Protein AF-A0A7Z8QBA9-F1 (afdb_monomer_lite)

Foldseek 3Di:
DDDDDDDQAADFDDDPPDPVCVQEDEDDPVDDDDDDAQGKYKYDDPSFDIDIDHRHPDDCVVVPDDDDDDGRDDWDWAFDPPQWDDDPPDTGTDTDTDDDDPVVVVPPDDDD

Structure (mmCIF, N/CA/C/O backbone):
data_AF-A0A7Z8QBA9-F1
#
_entry.id   AF-A0A7Z8QBA9-F1
#
loop_
_atom_site.group_PDB
_atom_site.id
_atom_site.type_symbol
_atom_site.label_atom_id
_atom_site.label_alt_id
_atom_site.label_comp_id
_atom_site.label_asym_id
_atom_site.label_entity_id
_atom_site.label_seq_id
_atom_site.pdbx_PDB_ins_code
_atom_site.Cartn_x
_atom_site.Cartn_y
_atom_site.Cartn_z
_atom_site.occupancy
_atom_site.B_iso_or_equiv
_atom_site.auth_seq_id
_atom_site.auth_comp_id
_atom_site.auth_asym_id
_atom_site.auth_atom_id
_atom_site.pdbx_PDB_model_num
ATOM 1 N N . MET A 1 1 ? 10.506 2.211 -19.066 1.00 38.31 1 MET A N 1
ATOM 2 C CA . MET A 1 1 ? 9.418 2.280 -18.072 1.00 38.31 1 MET A CA 1
ATOM 3 C C . MET A 1 1 ? 8.815 3.680 -18.082 1.00 38.31 1 MET A C 1
ATOM 5 O O . MET A 1 1 ? 9.494 4.620 -17.699 1.00 38.31 1 MET A O 1
ATOM 9 N N . ARG A 1 2 ? 7.611 3.865 -18.644 1.00 27.33 2 ARG A N 1
ATOM 10 C CA . ARG A 1 2 ? 6.823 5.101 -18.475 1.00 27.33 2 ARG A CA 1
ATOM 11 C C . ARG A 1 2 ? 5.747 4.783 -17.438 1.00 27.33 2 ARG A C 1
ATOM 13 O O . ARG A 1 2 ? 4.987 3.847 -17.658 1.00 27.33 2 ARG A O 1
ATOM 20 N N . CYS A 1 3 ? 5.733 5.499 -16.321 1.00 34.09 3 CYS A N 1
ATOM 21 C CA . CYS A 1 3 ? 4.681 5.388 -15.317 1.00 34.09 3 CYS A CA 1
ATOM 22 C C . CYS A 1 3 ? 3.605 6.428 -15.651 1.00 34.09 3 CYS A C 1
ATOM 24 O O . CYS A 1 3 ? 3.937 7.600 -15.833 1.00 34.09 3 CYS A O 1
ATOM 26 N N . VAL A 1 4 ? 2.356 5.994 -15.814 1.00 33.97 4 VAL A N 1
ATOM 27 C CA . VAL A 1 4 ? 1.197 6.891 -15.896 1.00 33.97 4 VAL A CA 1
ATOM 28 C C . VAL A 1 4 ? 0.689 7.011 -14.466 1.00 33.97 4 VAL A C 1
ATOM 30 O O . VAL A 1 4 ? 0.296 6.009 -13.878 1.00 33.97 4 VAL A O 1
ATOM 33 N N . GLY A 1 5 ? 0.820 8.199 -13.880 1.00 30.53 5 GLY A N 1
ATOM 34 C CA . GLY A 1 5 ? 0.373 8.465 -12.520 1.00 30.53 5 GLY A CA 1
ATOM 35 C C . GLY A 1 5 ? -1.097 8.849 -12.523 1.00 30.53 5 GLY A C 1
ATOM 36 O O . GLY A 1 5 ? -1.418 9.990 -12.834 1.00 30.53 5 GLY A O 1
ATOM 37 N N . GLU A 1 6 ? -1.965 7.913 -12.157 1.00 33.22 6 GLU A N 1
ATOM 38 C CA . GLU A 1 6 ? -3.313 8.226 -11.688 1.00 33.22 6 GLU A CA 1
ATOM 39 C C . GLU A 1 6 ? -3.477 7.744 -10.244 1.00 33.22 6 GLU A C 1
ATOM 41 O O . GLU A 1 6 ? -2.752 6.878 -9.752 1.00 33.22 6 GLU A O 1
ATOM 46 N N . ARG A 1 7 ? -4.353 8.449 -9.535 1.00 32.12 7 ARG A N 1
ATOM 47 C CA . ARG A 1 7 ? -4.483 8.520 -8.079 1.00 32.12 7 ARG A CA 1
ATOM 48 C C . ARG A 1 7 ? -4.888 7.154 -7.506 1.00 32.12 7 ARG A C 1
ATOM 50 O O . ARG A 1 7 ? -6.040 6.762 -7.619 1.00 32.12 7 ARG A O 1
ATOM 57 N N . ILE A 1 8 ? -3.963 6.440 -6.863 1.00 41.22 8 ILE A N 1
ATOM 58 C CA . ILE A 1 8 ? -4.266 5.169 -6.187 1.00 41.22 8 ILE A CA 1
ATOM 59 C C . ILE A 1 8 ? -4.809 5.495 -4.790 1.00 41.22 8 ILE A C 1
ATOM 61 O O . ILE A 1 8 ? -4.046 5.834 -3.889 1.00 41.22 8 ILE A O 1
ATOM 65 N N . THR A 1 9 ? -6.131 5.458 -4.609 1.00 32.66 9 THR A N 1
ATOM 66 C CA . THR A 1 9 ? -6.756 5.604 -3.287 1.00 32.66 9 THR A CA 1
ATOM 67 C C . THR A 1 9 ? -6.686 4.294 -2.511 1.00 32.66 9 THR A C 1
ATOM 69 O O . THR A 1 9 ? -7.236 3.275 -2.924 1.00 32.66 9 THR A O 1
ATOM 72 N N . ALA A 1 10 ? -6.010 4.366 -1.369 1.00 34.47 10 ALA A N 1
ATOM 73 C CA . ALA A 1 10 ? -5.853 3.341 -0.352 1.00 34.47 10 ALA A CA 1
ATOM 74 C C . ALA A 1 10 ? -7.184 2.970 0.324 1.00 34.47 10 ALA A C 1
ATOM 76 O O . ALA A 1 10 ? -7.571 3.542 1.337 1.00 34.47 10 ALA A O 1
ATOM 77 N N . THR A 1 11 ? -7.875 1.979 -0.216 1.00 35.44 11 THR A N 1
ATOM 78 C CA . THR A 1 11 ? -8.678 1.045 0.584 1.00 35.44 11 THR A CA 1
ATOM 79 C C . THR A 1 11 ? -8.214 -0.346 0.174 1.00 35.44 11 THR A C 1
ATOM 81 O O . THR A 1 11 ? -7.673 -0.483 -0.923 1.00 35.44 11 THR A O 1
ATOM 84 N N . GLY A 1 12 ? -8.288 -1.327 1.079 1.00 37.09 12 GLY A N 1
ATOM 85 C CA . GLY A 1 12 ? -7.730 -2.671 0.895 1.00 37.09 12 GLY A CA 1
ATOM 86 C C . GLY A 1 12 ? -7.923 -3.215 -0.520 1.00 37.09 12 GLY A C 1
ATOM 87 O O . GLY A 1 12 ? -8.869 -2.859 -1.214 1.00 37.09 12 GLY A O 1
ATOM 88 N N . VAL A 1 13 ? -7.011 -4.074 -0.960 1.00 45.22 13 VAL A N 1
ATOM 89 C CA . VAL A 1 13 ? -6.906 -4.507 -2.355 1.00 45.22 13 VAL A CA 1
ATOM 90 C C . VAL A 1 13 ? -7.815 -5.721 -2.666 1.00 45.22 13 VAL A C 1
ATOM 92 O O . VAL A 1 13 ? -7.286 -6.818 -2.822 1.00 45.22 13 VAL A O 1
ATOM 95 N N . PRO A 1 14 ? -9.162 -5.600 -2.766 1.00 41.12 14 PRO A N 1
ATOM 96 C CA . PRO A 1 14 ? -9.905 -6.620 -3.517 1.00 41.12 14 PRO A CA 1
ATOM 97 C C . PRO A 1 14 ? -10.154 -6.344 -4.995 1.00 41.12 14 PRO A C 1
ATOM 99 O O . PRO A 1 14 ? -10.221 -7.315 -5.736 1.00 41.12 14 PRO A O 1
ATOM 102 N N . GLU A 1 15 ? -10.280 -5.111 -5.500 1.00 47.19 15 GLU A N 1
ATOM 103 C CA . GLU A 1 15 ? -10.715 -4.945 -6.901 1.00 47.19 15 GLU A CA 1
ATOM 104 C C . GLU A 1 15 ? -10.095 -3.730 -7.613 1.00 47.19 15 GLU A C 1
ATOM 106 O O . GLU A 1 15 ? -10.686 -2.658 -7.699 1.00 47.19 15 GLU A O 1
ATOM 111 N N . PHE A 1 16 ? -8.925 -3.933 -8.236 1.00 54.41 16 PHE A N 1
ATOM 112 C CA . PHE A 1 16 ? -8.361 -3.051 -9.274 1.00 54.41 16 PHE A CA 1
ATOM 113 C C . PHE A 1 16 ? -9.220 -3.081 -10.559 1.00 54.41 16 PHE A C 1
ATOM 115 O O . PHE A 1 16 ? -8.781 -3.523 -11.621 1.00 54.41 16 PHE A O 1
ATOM 122 N N . ARG A 1 17 ? -10.484 -2.655 -10.470 1.00 47.81 17 ARG A N 1
ATOM 123 C CA . ARG A 1 17 ? -11.473 -2.669 -11.565 1.00 47.81 17 ARG A CA 1
ATOM 124 C C . ARG A 1 17 ? -11.524 -1.361 -12.350 1.00 47.81 17 ARG A C 1
ATOM 126 O O . ARG A 1 17 ? -12.554 -1.023 -12.924 1.00 47.81 17 ARG A O 1
ATOM 133 N N . GLU A 1 18 ? -10.410 -0.645 -12.435 1.00 54.28 18 GLU A N 1
ATOM 134 C CA . GLU A 1 18 ? -10.311 0.507 -13.326 1.00 54.28 18 GLU A CA 1
ATOM 135 C C . GLU A 1 18 ? -9.922 0.060 -14.740 1.00 54.28 18 GLU A C 1
ATOM 137 O O . GLU A 1 18 ? -9.022 -0.761 -14.938 1.00 54.28 18 GLU A O 1
ATOM 142 N N . VAL A 1 19 ? -10.612 0.605 -15.745 1.00 50.56 19 VAL A N 1
ATOM 143 C CA . VAL A 1 19 ? -10.447 0.274 -17.173 1.00 50.56 19 VAL A CA 1
ATOM 144 C C . VAL A 1 19 ? -8.982 0.382 -17.627 1.00 50.56 19 VAL A C 1
ATOM 146 O O . VAL A 1 19 ? -8.546 -0.399 -18.474 1.00 50.56 19 VAL A O 1
ATOM 149 N N . ALA A 1 20 ? -8.205 1.278 -17.010 1.00 58.31 20 ALA A N 1
ATOM 150 C CA . ALA A 1 20 ? -6.789 1.506 -17.290 1.00 58.31 20 ALA A CA 1
ATOM 151 C C . ALA A 1 20 ? -5.888 0.283 -17.021 1.00 58.31 20 ALA A C 1
ATOM 153 O O . ALA A 1 20 ? -4.908 0.061 -17.740 1.00 58.31 20 ALA A O 1
ATOM 154 N N . TRP A 1 21 ? -6.230 -0.553 -16.037 1.00 63.84 21 TRP A N 1
ATOM 155 C CA . TRP A 1 21 ? -5.401 -1.690 -15.622 1.00 63.84 21 TRP A CA 1
ATOM 156 C C . TRP A 1 21 ? -5.624 -2.951 -16.454 1.00 63.84 21 TRP A C 1
ATOM 158 O O . TRP A 1 21 ? -4.767 -3.830 -16.465 1.00 63.84 21 TRP A O 1
ATOM 168 N N . ARG A 1 22 ? -6.715 -3.029 -17.229 1.00 67.81 22 ARG A N 1
ATOM 169 C CA . ARG A 1 22 ? -6.988 -4.176 -18.120 1.00 67.81 22 ARG A CA 1
ATOM 170 C C . ARG A 1 22 ? -5.895 -4.399 -19.167 1.00 67.81 22 ARG A C 1
ATOM 172 O O . ARG A 1 22 ? -5.741 -5.509 -19.661 1.00 67.81 22 ARG A O 1
ATOM 179 N N . ALA A 1 23 ? -5.140 -3.352 -19.502 1.00 82.56 23 ALA A N 1
ATOM 180 C CA . ALA A 1 23 ? -4.018 -3.426 -20.433 1.00 82.56 23 ALA A CA 1
ATOM 181 C C . ALA A 1 23 ? -2.718 -3.955 -19.797 1.00 82.56 23 ALA A C 1
ATOM 183 O O . ALA A 1 23 ? -1.710 -4.075 -20.494 1.00 82.56 23 ALA A O 1
ATOM 184 N N . TYR A 1 24 ? -2.708 -4.221 -18.487 1.00 90.69 24 TYR A N 1
ATOM 185 C CA . TYR A 1 24 ? -1.540 -4.702 -17.762 1.00 90.69 24 TYR A CA 1
ATOM 186 C C . TYR A 1 24 ? -1.638 -6.203 -17.486 1.00 90.69 24 TYR A C 1
ATOM 188 O O . TYR A 1 24 ? -2.663 -6.720 -17.050 1.00 90.69 24 TYR A O 1
ATOM 196 N N . ILE A 1 25 ? -0.526 -6.901 -17.696 1.00 92.44 25 ILE A N 1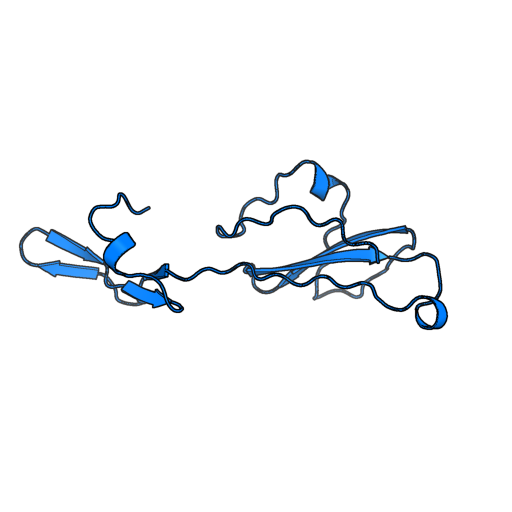
ATOM 197 C CA . ILE A 1 25 ? -0.404 -8.337 -17.451 1.00 92.44 25 ILE A CA 1
ATOM 198 C C . ILE A 1 25 ? 0.069 -8.550 -16.010 1.00 92.44 25 ILE A C 1
ATOM 200 O O . ILE A 1 25 ? 1.122 -8.040 -15.616 1.00 92.44 25 ILE A O 1
ATOM 204 N N . ARG A 1 26 ? -0.691 -9.315 -15.218 1.00 91.75 26 ARG A N 1
ATOM 205 C CA . ARG A 1 26 ? -0.285 -9.674 -13.853 1.00 91.75 26 ARG A CA 1
ATOM 206 C C . ARG A 1 26 ? 0.889 -10.643 -13.891 1.00 91.75 26 ARG A C 1
ATOM 208 O O . ARG A 1 26 ? 0.815 -11.688 -14.532 1.00 91.75 26 ARG A O 1
ATOM 215 N N . LEU A 1 27 ? 1.936 -10.323 -13.145 1.00 93.94 27 LEU A N 1
ATOM 216 C CA . LEU A 1 27 ? 3.066 -11.203 -12.888 1.00 93.94 27 LEU A CA 1
ATOM 217 C C . LEU A 1 27 ? 2.958 -11.816 -11.492 1.00 93.94 27 LEU A C 1
ATOM 219 O O . LEU A 1 27 ? 2.462 -11.193 -10.553 1.00 93.94 27 LEU A O 1
ATOM 223 N N . SER A 1 28 ? 3.454 -13.045 -11.363 1.00 93.19 28 SER A N 1
ATOM 224 C CA . SER A 1 28 ? 3.631 -13.724 -10.080 1.00 93.19 28 SER A CA 1
ATOM 225 C C . SER A 1 28 ? 5.095 -13.658 -9.666 1.00 93.19 28 SER A C 1
ATOM 227 O O . SER A 1 28 ? 5.969 -14.053 -10.435 1.00 93.19 28 SER A O 1
ATOM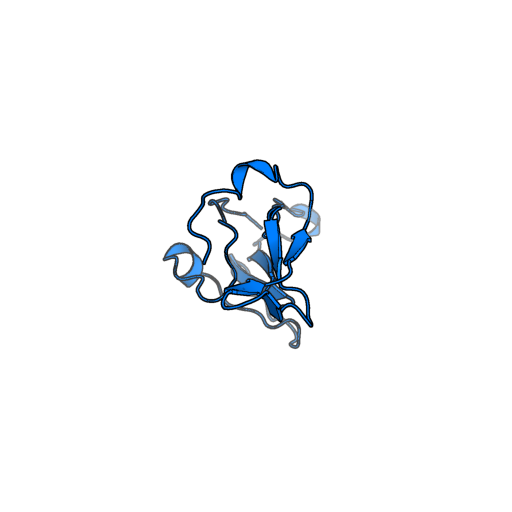 229 N N . GLU A 1 29 ? 5.378 -13.218 -8.439 1.00 92.38 29 GLU A N 1
ATOM 230 C CA . GLU A 1 29 ? 6.743 -13.207 -7.879 1.00 92.38 29 GLU A CA 1
ATOM 231 C C . GLU A 1 29 ? 7.345 -14.611 -7.745 1.00 92.38 29 GLU A C 1
ATOM 233 O O . GLU A 1 29 ? 8.559 -14.767 -7.676 1.00 92.38 29 GLU A O 1
ATOM 238 N N . LYS A 1 30 ? 6.501 -15.649 -7.746 1.00 94.44 30 LYS A N 1
ATOM 239 C CA . LYS A 1 30 ? 6.916 -17.051 -7.609 1.00 94.44 30 LYS A CA 1
ATOM 240 C C . LYS A 1 30 ? 7.394 -17.675 -8.925 1.00 94.44 30 LYS A C 1
ATOM 242 O O . LYS A 1 30 ? 7.771 -18.843 -8.941 1.00 94.44 30 LYS A O 1
ATOM 247 N N . GLN A 1 31 ? 7.329 -16.944 -10.036 1.00 94.94 31 GLN A N 1
ATOM 248 C CA . GLN A 1 31 ? 7.639 -17.450 -11.373 1.00 94.94 31 GLN A CA 1
ATOM 249 C C . GLN A 1 31 ? 8.752 -16.634 -12.024 1.00 94.94 31 GLN A C 1
ATOM 251 O O . GLN A 1 31 ? 8.875 -15.432 -11.804 1.00 94.94 31 GLN A O 1
ATOM 256 N N . LYS A 1 32 ? 9.534 -17.277 -12.898 1.00 96.06 32 LYS A N 1
ATOM 257 C CA . LYS A 1 32 ? 10.481 -16.561 -13.755 1.00 96.06 32 LYS A CA 1
ATOM 258 C C . LYS A 1 32 ? 9.710 -15.721 -14.771 1.00 96.06 32 LYS A C 1
ATOM 260 O O . LYS A 1 32 ? 8.899 -16.250 -15.528 1.00 96.06 32 LYS A O 1
ATOM 265 N N . TRP A 1 33 ? 9.985 -14.422 -14.809 1.00 95.69 33 TRP A N 1
ATOM 266 C CA . TRP A 1 33 ? 9.297 -13.508 -15.716 1.00 95.69 33 TRP A CA 1
ATOM 267 C C . TRP A 1 33 ? 9.874 -13.581 -17.128 1.00 95.69 33 TRP A C 1
ATOM 269 O O . TRP A 1 33 ? 11.087 -13.502 -17.323 1.00 95.69 33 TRP A O 1
ATOM 279 N N . GLN A 1 34 ? 8.989 -13.691 -18.117 1.00 94.31 34 GLN A N 1
ATOM 280 C CA . GLN A 1 34 ? 9.318 -13.541 -19.533 1.00 94.31 34 GLN A CA 1
ATOM 281 C C . GLN A 1 34 ? 8.716 -12.227 -20.020 1.00 94.31 34 GLN A C 1
ATOM 283 O O . GLN A 1 34 ? 7.528 -12.140 -20.323 1.00 94.31 34 GLN A O 1
ATOM 288 N N . LEU A 1 35 ? 9.531 -11.174 -20.014 1.00 92.69 35 LEU A N 1
ATOM 289 C CA . LEU A 1 35 ? 9.081 -9.829 -20.348 1.00 92.69 35 LEU A CA 1
ATOM 290 C C . LEU A 1 35 ? 9.256 -9.575 -21.845 1.00 92.69 35 LEU A C 1
ATOM 292 O O . LEU A 1 35 ? 10.371 -9.559 -22.358 1.00 92.69 35 LEU A O 1
ATOM 296 N N . VAL A 1 36 ? 8.150 -9.316 -22.532 1.00 93.75 36 VAL A N 1
ATOM 297 C CA . VAL A 1 36 ? 8.138 -8.790 -23.901 1.00 93.75 36 VAL A CA 1
ATOM 298 C C . VAL A 1 36 ? 8.249 -7.267 -23.860 1.00 93.75 36 VAL A C 1
ATOM 300 O O . VAL A 1 36 ? 7.546 -6.607 -23.090 1.00 93.75 36 VAL A O 1
ATOM 303 N N . SER A 1 37 ? 9.135 -6.710 -24.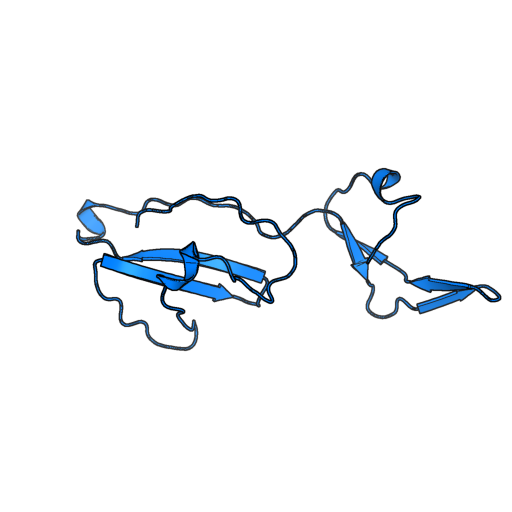684 1.00 93.06 37 SER A N 1
ATOM 304 C CA . SER A 1 37 ? 9.321 -5.264 -24.811 1.00 93.06 37 SER A CA 1
ATOM 305 C C . SER A 1 37 ? 8.043 -4.559 -25.287 1.00 93.06 37 SER A C 1
ATOM 307 O O . SER A 1 37 ? 7.300 -5.090 -26.105 1.00 93.06 37 SER A O 1
ATOM 309 N N . GLY A 1 38 ? 7.768 -3.361 -24.766 1.00 90.25 38 GLY A N 1
ATOM 310 C CA . GLY A 1 38 ? 6.567 -2.579 -25.079 1.00 90.25 38 GLY A CA 1
ATOM 311 C C . GLY A 1 38 ? 5.326 -2.965 -24.267 1.00 90.25 38 GLY A C 1
ATOM 312 O O . GLY A 1 38 ? 4.433 -2.132 -24.106 1.00 90.25 38 GLY A O 1
ATOM 313 N N . ASN A 1 39 ? 5.289 -4.171 -23.692 1.00 92.38 39 ASN A N 1
ATOM 314 C CA . ASN A 1 39 ? 4.173 -4.614 -22.860 1.00 92.38 39 ASN A CA 1
ATOM 315 C C . ASN A 1 39 ? 4.171 -3.957 -21.475 1.00 92.38 39 ASN A C 1
ATOM 317 O O . ASN A 1 39 ? 5.175 -3.420 -20.986 1.00 92.38 39 ASN A O 1
ATOM 321 N N . ARG A 1 40 ? 3.002 -4.027 -20.837 1.00 92.81 40 ARG A N 1
ATOM 322 C CA . ARG A 1 40 ? 2.715 -3.455 -19.524 1.00 92.81 40 ARG A CA 1
ATOM 323 C C . ARG A 1 40 ? 2.456 -4.573 -18.528 1.00 92.81 40 ARG A C 1
ATOM 325 O O . ARG A 1 40 ? 1.722 -5.510 -18.831 1.00 92.81 40 ARG A O 1
ATOM 332 N N . TYR A 1 41 ? 3.048 -4.462 -17.350 1.00 93.00 41 TYR A N 1
ATOM 333 C CA . TYR A 1 41 ? 3.023 -5.496 -16.328 1.00 93.00 41 TYR A CA 1
ATOM 334 C C . TYR A 1 41 ? 2.773 -4.894 -14.958 1.00 93.00 41 TYR A C 1
ATOM 336 O O . TYR A 1 41 ? 3.152 -3.750 -14.697 1.00 93.00 41 TYR A O 1
ATOM 344 N N . TYR A 1 42 ? 2.177 -5.678 -14.072 1.00 92.94 42 TYR A N 1
ATOM 345 C CA . TYR A 1 42 ? 2.109 -5.329 -12.664 1.00 92.94 42 TYR A CA 1
ATOM 346 C C . TYR A 1 42 ? 2.339 -6.548 -11.783 1.00 92.94 42 TYR A C 1
ATOM 348 O O . TYR A 1 42 ? 2.086 -7.683 -12.186 1.00 92.94 42 TYR A O 1
ATOM 356 N N . VAL A 1 43 ? 2.815 -6.300 -10.572 1.00 91.69 43 VAL A N 1
ATOM 357 C CA . VAL A 1 43 ? 3.021 -7.313 -9.542 1.00 91.69 43 VAL A CA 1
ATOM 358 C C . VAL A 1 43 ? 2.479 -6.792 -8.218 1.00 91.69 43 VAL A C 1
ATOM 360 O O . VAL A 1 43 ? 2.595 -5.602 -7.925 1.00 91.69 43 VAL A O 1
ATOM 363 N N . ILE A 1 44 ? 1.856 -7.684 -7.451 1.00 88.25 44 ILE A N 1
ATOM 364 C CA . ILE A 1 44 ? 1.337 -7.408 -6.110 1.00 88.25 44 ILE A CA 1
ATOM 365 C C . ILE A 1 44 ? 2.124 -8.267 -5.131 1.00 88.25 44 ILE A C 1
ATOM 367 O O . ILE A 1 44 ? 2.279 -9.465 -5.380 1.00 88.25 44 ILE A O 1
ATOM 371 N N . ARG A 1 45 ? 2.562 -7.652 -4.034 1.00 85.62 45 ARG A N 1
ATOM 372 C CA . ARG A 1 45 ? 3.212 -8.322 -2.910 1.00 85.62 45 ARG A CA 1
ATOM 373 C C . ARG A 1 45 ? 2.370 -8.157 -1.650 1.00 85.62 45 ARG A C 1
ATOM 375 O O . ARG A 1 45 ? 1.911 -7.049 -1.363 1.00 85.62 45 ARG A O 1
ATOM 382 N N . ASP A 1 46 ? 2.189 -9.263 -0.930 1.00 84.19 46 ASP A N 1
ATOM 383 C CA . ASP A 1 46 ? 1.495 -9.341 0.366 1.00 84.19 46 ASP A CA 1
ATOM 384 C C . ASP A 1 46 ? 0.136 -8.622 0.384 1.00 84.19 46 ASP A C 1
ATOM 386 O O . ASP A 1 46 ? -0.227 -7.990 1.374 1.00 84.19 46 ASP A O 1
ATOM 390 N N . ASP A 1 47 ? -0.557 -8.632 -0.762 1.00 81.62 47 ASP A N 1
ATOM 391 C CA . ASP A 1 47 ? -1.852 -7.985 -1.020 1.00 81.62 47 ASP A CA 1
ATOM 392 C C . ASP A 1 47 ? -1.962 -6.509 -0.577 1.00 81.62 47 ASP A C 1
ATOM 394 O O . ASP A 1 47 ? -3.053 -5.960 -0.442 1.00 81.62 47 ASP A O 1
ATOM 398 N N . SER A 1 48 ? -0.824 -5.837 -0.385 1.00 79.94 48 SER A N 1
ATOM 399 C CA . SER A 1 48 ? -0.746 -4.478 0.167 1.00 79.94 48 SER A CA 1
ATOM 400 C C . SER A 1 48 ? 0.156 -3.552 -0.641 1.00 79.94 48 SER A C 1
ATOM 402 O O . SER A 1 48 ? -0.039 -2.339 -0.620 1.00 79.94 48 SER A O 1
ATOM 404 N N . SER A 1 49 ? 1.116 -4.099 -1.389 1.00 85.19 49 SER A N 1
ATOM 405 C CA . SER A 1 49 ? 2.049 -3.335 -2.220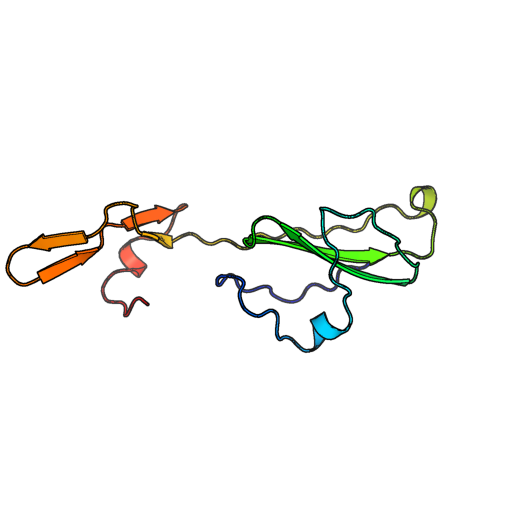 1.00 85.19 49 SER A CA 1
ATOM 406 C C . SER A 1 49 ? 1.883 -3.679 -3.694 1.00 85.19 49 SER A C 1
ATOM 408 O O . SER A 1 49 ? 1.685 -4.841 -4.050 1.00 85.19 49 SER A O 1
ATOM 410 N N . ILE A 1 50 ? 2.015 -2.678 -4.566 1.00 88.50 50 ILE A N 1
ATOM 411 C CA . ILE A 1 50 ? 1.906 -2.843 -6.018 1.00 88.50 50 ILE A CA 1
ATOM 412 C C . ILE A 1 50 ? 3.046 -2.133 -6.743 1.00 88.50 50 ILE A C 1
ATOM 414 O O . ILE A 1 50 ? 3.415 -1.008 -6.415 1.00 88.50 50 ILE A O 1
ATOM 418 N N . ILE A 1 51 ? 3.573 -2.787 -7.778 1.00 92.50 51 ILE A N 1
ATOM 419 C CA . ILE A 1 51 ? 4.468 -2.168 -8.754 1.00 92.50 51 ILE A CA 1
ATOM 420 C C . ILE A 1 51 ? 3.858 -2.351 -10.137 1.00 92.50 51 ILE A C 1
ATOM 422 O O . ILE A 1 51 ? 3.613 -3.476 -10.569 1.00 92.50 51 ILE A O 1
ATOM 426 N N . ALA A 1 52 ? 3.664 -1.242 -10.846 1.00 91.75 52 ALA A N 1
ATOM 427 C CA . ALA A 1 52 ? 3.202 -1.212 -12.224 1.00 91.75 52 ALA A CA 1
ATOM 428 C C . ALA A 1 52 ? 4.289 -0.660 -13.143 1.00 91.75 52 ALA A C 1
ATOM 430 O O . ALA A 1 52 ? 4.919 0.358 -12.846 1.00 91.75 52 ALA A O 1
ATOM 431 N N . PHE A 1 53 ? 4.510 -1.313 -14.282 1.00 91.31 53 PHE A N 1
ATOM 432 C CA . PHE A 1 53 ? 5.599 -0.943 -15.168 1.00 91.31 53 PHE A CA 1
ATOM 433 C C . PHE A 1 53 ? 5.359 -1.249 -16.640 1.00 91.31 53 PHE A C 1
ATOM 435 O O . PHE A 1 53 ? 4.558 -2.095 -17.017 1.00 91.31 53 PHE A O 1
ATOM 442 N N . VAL A 1 54 ? 6.107 -0.542 -17.486 1.00 92.31 54 VAL A N 1
ATOM 443 C CA . VAL A 1 54 ? 6.167 -0.774 -18.933 1.00 92.31 54 VAL A CA 1
ATOM 444 C C . VAL A 1 54 ? 7.577 -1.219 -19.291 1.00 92.31 54 VAL A C 1
ATOM 446 O O . VAL A 1 54 ? 8.537 -0.478 -19.032 1.00 92.31 54 VAL A O 1
ATOM 449 N N . ALA A 1 55 ? 7.700 -2.395 -19.905 1.00 92.62 55 ALA A N 1
ATOM 450 C CA . ALA A 1 55 ? 8.968 -2.886 -20.427 1.00 92.62 55 ALA A CA 1
ATOM 451 C C . ALA A 1 55 ? 9.425 -1.965 -21.569 1.00 92.62 55 ALA A C 1
ATOM 453 O O . ALA A 1 55 ? 8.738 -1.806 -22.576 1.00 92.62 55 ALA A O 1
ATOM 454 N N . GLY A 1 56 ? 10.558 -1.284 -21.380 1.00 89.50 56 GLY A N 1
ATOM 455 C CA . GLY A 1 56 ? 11.100 -0.366 -22.384 1.00 89.50 56 GLY A CA 1
ATOM 456 C C . GLY A 1 56 ? 11.560 -1.091 -23.652 1.00 89.50 56 GLY A C 1
ATOM 457 O O . GLY A 1 56 ? 11.752 -2.304 -23.648 1.00 89.50 56 GLY A O 1
ATOM 458 N N . GLN A 1 57 ? 11.745 -0.329 -24.731 1.00 90.19 57 GLN A N 1
ATOM 459 C CA . GLN A 1 57 ? 12.308 -0.828 -25.996 1.00 90.19 57 GLN A CA 1
ATOM 460 C C . GLN A 1 57 ? 13.825 -0.679 -26.089 1.00 90.19 57 GLN A C 1
ATOM 462 O O . GLN A 1 57 ? 14.476 -1.459 -26.770 1.00 90.19 57 GLN A O 1
ATOM 467 N N . LYS A 1 58 ? 14.393 0.310 -25.394 1.00 90.50 58 LYS A N 1
ATOM 468 C CA . LYS A 1 58 ? 15.839 0.533 -25.350 1.00 90.50 58 LYS A CA 1
ATOM 469 C C . LYS A 1 58 ? 16.485 -0.295 -24.249 1.00 90.50 58 LYS A C 1
ATOM 471 O O . LYS A 1 58 ? 15.819 -0.655 -23.273 1.00 90.50 58 LYS A O 1
ATOM 476 N N . SER A 1 59 ? 17.785 -0.541 -24.391 1.00 87.69 59 SER A N 1
ATOM 477 C CA . SER A 1 59 ? 18.572 -1.186 -23.347 1.00 87.69 59 SER A CA 1
ATOM 478 C C . SER A 1 59 ? 18.515 -0.364 -22.052 1.00 87.69 59 SER A C 1
ATOM 480 O O . SER A 1 59 ? 18.388 0.869 -22.059 1.00 87.69 59 SER A O 1
ATOM 482 N N . LEU A 1 60 ? 18.585 -1.049 -20.910 1.00 87.44 60 LEU A N 1
ATOM 483 C CA . LEU A 1 60 ? 18.600 -0.380 -19.608 1.00 87.44 60 LEU A CA 1
ATOM 484 C C . LEU A 1 60 ? 19.864 0.464 -19.416 1.00 87.44 60 LEU A C 1
ATOM 486 O O . LEU A 1 60 ? 19.778 1.531 -18.817 1.00 87.44 60 LEU A O 1
ATOM 490 N N . ALA A 1 61 ? 20.999 0.020 -19.967 1.00 92.50 61 ALA A N 1
ATOM 491 C CA . ALA A 1 61 ? 22.266 0.745 -19.904 1.00 92.50 61 ALA A CA 1
ATOM 492 C C . ALA A 1 61 ? 22.180 2.139 -20.551 1.00 92.50 61 ALA A C 1
ATOM 494 O O . ALA A 1 61 ? 22.788 3.081 -20.059 1.00 92.50 61 ALA A O 1
ATOM 495 N N . GLU A 1 62 ? 21.389 2.286 -21.617 1.00 92.00 62 GLU A N 1
ATOM 496 C CA . GLU A 1 62 ? 21.225 3.564 -22.321 1.00 92.00 62 GLU A CA 1
ATOM 497 C C . GLU A 1 62 ? 20.100 4.438 -21.759 1.00 92.00 62 GLU A C 1
ATOM 499 O O . GLU A 1 62 ? 20.146 5.661 -21.874 1.00 92.00 62 GLU A O 1
ATOM 504 N N . SER A 1 63 ? 19.036 3.823 -21.231 1.00 91.50 63 SER A N 1
ATOM 505 C CA . SER A 1 63 ? 17.775 4.529 -20.953 1.00 91.50 63 SER A CA 1
ATOM 506 C C . SER A 1 63 ? 17.388 4.612 -19.479 1.00 91.50 63 SER A C 1
ATOM 508 O O . SER A 1 63 ? 16.514 5.414 -19.131 1.00 91.50 63 SER A O 1
ATOM 510 N N . GLY A 1 64 ? 18.037 3.822 -18.620 1.00 91.44 64 GLY A N 1
ATOM 511 C CA . GLY A 1 64 ? 17.788 3.782 -17.185 1.00 91.44 64 GLY A CA 1
ATOM 512 C C . GLY A 1 64 ? 16.333 3.477 -16.814 1.00 91.44 64 GLY A C 1
ATOM 513 O O . GLY A 1 64 ? 15.543 2.929 -17.591 1.00 91.44 64 GLY A O 1
ATOM 514 N N . TYR A 1 65 ? 15.965 3.864 -15.593 1.00 89.75 65 TYR A N 1
ATOM 515 C CA . TYR A 1 65 ? 14.604 3.756 -15.079 1.00 89.75 65 TYR A CA 1
ATOM 516 C C . TYR A 1 65 ? 13.994 5.137 -14.850 1.00 89.75 65 TYR A C 1
ATOM 518 O O . TYR A 1 65 ? 14.671 6.079 -14.449 1.00 89.75 65 TYR A O 1
ATOM 526 N N . LYS A 1 66 ? 12.680 5.234 -15.062 1.00 91.50 66 LYS A N 1
ATOM 527 C CA . LYS A 1 66 ? 11.865 6.360 -14.598 1.00 91.50 66 LYS A CA 1
ATOM 528 C C . LYS A 1 66 ? 10.871 5.807 -13.594 1.00 91.50 66 LYS A C 1
ATOM 530 O O . LYS A 1 66 ? 10.005 5.016 -13.973 1.00 91.50 66 LYS A O 1
ATOM 535 N N . ILE A 1 67 ? 11.050 6.177 -12.333 1.00 92.31 67 ILE A N 1
ATOM 536 C CA . ILE A 1 67 ? 10.335 5.595 -11.199 1.00 92.31 67 ILE A CA 1
ATOM 537 C C . ILE A 1 67 ? 9.569 6.709 -10.494 1.00 92.31 67 ILE A C 1
ATOM 539 O O . ILE A 1 67 ? 10.103 7.794 -10.281 1.00 92.31 67 ILE A O 1
ATOM 543 N N . ILE A 1 68 ? 8.317 6.422 -10.153 1.00 93.12 68 ILE A N 1
ATOM 544 C CA . ILE A 1 68 ? 7.480 7.251 -9.289 1.00 93.12 68 ILE A CA 1
ATOM 545 C C . ILE A 1 68 ? 7.053 6.352 -8.135 1.00 93.12 68 ILE A C 1
ATOM 547 O O . ILE A 1 68 ? 6.641 5.216 -8.371 1.00 93.12 68 ILE A O 1
ATOM 551 N N . GLY A 1 69 ? 7.194 6.852 -6.911 1.00 89.50 69 GLY A N 1
ATOM 552 C CA . GLY A 1 69 ? 6.804 6.155 -5.692 1.00 89.50 69 GLY A CA 1
ATOM 553 C C . GLY A 1 69 ? 5.602 6.824 -5.037 1.00 89.50 69 GLY A C 1
ATOM 554 O O . GLY A 1 69 ? 5.504 8.049 -5.016 1.00 89.50 69 GLY A O 1
ATOM 555 N N . ALA A 1 70 ? 4.714 6.001 -4.496 1.00 89.94 70 ALA A N 1
ATOM 556 C CA . ALA A 1 70 ? 3.634 6.379 -3.594 1.00 89.94 70 ALA A CA 1
ATOM 557 C C . ALA A 1 70 ? 3.457 5.241 -2.574 1.00 89.94 70 ALA A C 1
ATOM 559 O O . ALA A 1 70 ? 4.091 4.191 -2.713 1.00 89.94 70 ALA A O 1
ATOM 560 N N . HIS A 1 71 ? 2.607 5.434 -1.570 1.00 86.81 71 HIS A N 1
ATOM 561 C CA . HIS A 1 71 ? 2.289 4.405 -0.582 1.00 86.81 71 HIS A CA 1
ATOM 562 C C . HIS A 1 71 ? 0.775 4.150 -0.541 1.00 86.81 71 HIS A C 1
ATOM 564 O O . HIS A 1 71 ? -0.022 5.015 -0.904 1.00 86.81 71 HIS A O 1
ATOM 570 N N . THR A 1 72 ? 0.395 2.925 -0.181 1.00 85.69 72 THR A N 1
ATOM 571 C CA . THR A 1 72 ? -0.986 2.405 -0.226 1.00 85.69 72 THR A CA 1
ATOM 572 C C . THR A 1 72 ? -1.668 2.400 1.134 1.00 85.69 72 THR A C 1
ATOM 574 O O . THR A 1 72 ? -2.803 1.953 1.251 1.00 85.69 72 THR A O 1
ATOM 577 N N . ASP A 1 73 ? -0.989 2.852 2.176 1.00 86.00 73 ASP A N 1
ATOM 578 C CA . ASP A 1 73 ? -1.510 2.922 3.527 1.00 86.00 73 ASP A CA 1
ATOM 579 C C . ASP A 1 73 ? -1.834 4.367 3.918 1.00 86.00 73 ASP A C 1
ATOM 581 O O . ASP A 1 73 ? -1.409 5.340 3.297 1.00 86.00 73 ASP A O 1
ATOM 585 N N . SER A 1 74 ? -2.635 4.527 4.961 1.00 91.81 74 SER A N 1
ATOM 586 C CA . SER A 1 74 ? -2.948 5.827 5.545 1.00 91.81 74 SER A CA 1
ATOM 587 C C . SER A 1 74 ? -3.100 5.672 7.054 1.00 91.81 74 SER A C 1
ATOM 589 O O . SER A 1 74 ? -3.468 4.584 7.512 1.00 91.81 74 SER A O 1
ATOM 591 N N . PRO A 1 75 ? -2.813 6.722 7.843 1.00 94.31 75 PRO A N 1
ATOM 592 C CA . PRO A 1 75 ? -3.040 6.680 9.277 1.00 94.31 75 PRO A CA 1
ATOM 593 C C . PRO A 1 75 ? -4.501 6.360 9.612 1.00 94.31 75 PRO A C 1
ATOM 595 O O . PRO A 1 75 ? -5.415 6.845 8.946 1.00 94.31 75 PRO A O 1
ATOM 598 N N . GLY A 1 76 ? -4.729 5.569 10.657 1.00 95.44 76 GLY A N 1
ATOM 599 C CA . GLY A 1 76 ? -6.075 5.145 11.029 1.00 95.44 76 GLY A CA 1
ATOM 600 C C . GLY A 1 76 ? -6.127 4.252 12.263 1.00 95.44 76 GLY A C 1
ATOM 601 O O . GLY A 1 76 ? -5.163 4.157 13.023 1.00 95.44 76 GLY A O 1
ATOM 602 N N . LEU A 1 77 ? -7.273 3.604 12.458 1.00 96.06 77 LEU A N 1
ATOM 603 C CA . LEU A 1 77 ? -7.525 2.677 13.559 1.00 96.06 77 LEU A CA 1
ATOM 604 C C . LEU A 1 77 ? -7.537 1.242 13.022 1.00 96.06 77 LEU A C 1
ATOM 606 O O . LEU A 1 77 ? -8.226 0.957 12.044 1.00 96.06 77 LEU A O 1
ATOM 610 N N . ARG A 1 78 ? -6.782 0.339 13.653 1.00 95.00 78 ARG A N 1
ATOM 611 C CA . ARG A 1 78 ? -6.754 -1.096 13.318 1.00 95.00 78 ARG A CA 1
ATOM 612 C C . ARG A 1 78 ? -7.316 -1.927 14.460 1.00 95.00 78 ARG A C 1
ATOM 614 O O . ARG A 1 78 ? -7.142 -1.580 15.622 1.00 95.00 78 ARG A O 1
ATOM 621 N N . ILE A 1 79 ? -7.994 -3.023 14.144 1.00 96.44 79 ILE A N 1
ATOM 622 C CA . ILE A 1 79 ? -8.592 -3.910 15.149 1.00 96.44 79 ILE A CA 1
ATOM 623 C C . ILE A 1 79 ? -7.494 -4.748 15.813 1.00 96.44 79 ILE A C 1
ATOM 625 O O . ILE A 1 79 ? -6.682 -5.365 15.128 1.00 96.44 79 ILE A O 1
ATOM 629 N N . LYS A 1 80 ? -7.488 -4.806 17.150 1.00 96.25 80 LYS A N 1
ATOM 630 C CA . LYS A 1 80 ? -6.555 -5.661 17.900 1.00 96.25 80 LYS A CA 1
ATOM 631 C C . LYS A 1 80 ? -6.919 -7.154 17.764 1.00 96.25 80 LYS A C 1
ATOM 633 O O . LYS A 1 80 ? -8.104 -7.479 17.720 1.00 96.25 80 LYS A O 1
ATOM 638 N N . PRO A 1 81 ? -5.951 -8.090 17.827 1.00 93.12 81 PRO A N 1
ATOM 639 C CA . PRO A 1 81 ? -6.224 -9.536 17.764 1.00 93.12 81 PRO A CA 1
ATOM 640 C C . PRO A 1 81 ? -7.237 -10.061 18.804 1.00 93.12 81 PRO A C 1
ATOM 642 O O . PRO A 1 81 ? -7.946 -11.029 18.545 1.00 93.12 81 PRO A O 1
ATOM 645 N N . HIS A 1 82 ? -7.354 -9.397 19.960 1.00 93.19 82 HIS A N 1
ATOM 646 C CA . HIS A 1 82 ? -8.352 -9.677 21.002 1.00 93.19 82 HIS A CA 1
ATOM 647 C C . HIS A 1 82 ? -9.147 -8.411 21.344 1.00 93.19 82 HIS A C 1
ATOM 649 O O . HIS A 1 82 ? -9.019 -7.850 22.429 1.00 93.19 82 HIS A O 1
ATOM 655 N N . ALA A 1 83 ? -9.918 -7.917 20.375 1.00 95.19 83 ALA A N 1
ATOM 656 C CA . ALA A 1 83 ? -10.564 -6.611 20.465 1.00 95.19 83 ALA A CA 1
ATOM 657 C C . ALA A 1 83 ? -11.922 -6.589 21.181 1.00 95.19 83 ALA A C 1
ATOM 659 O O . ALA A 1 83 ? -12.385 -5.510 21.538 1.00 95.19 83 ALA A O 1
ATOM 660 N N . LEU A 1 84 ? -12.613 -7.717 21.353 1.00 96.38 84 LEU A N 1
ATOM 661 C CA . LEU A 1 84 ? -13.982 -7.678 21.869 1.00 96.38 84 LEU A CA 1
ATOM 662 C C . LEU A 1 84 ? -14.001 -7.437 23.384 1.00 96.38 84 LEU A C 1
ATOM 664 O O . LEU A 1 84 ? -13.510 -8.253 24.162 1.00 96.38 84 LEU A O 1
ATOM 668 N N . HIS A 1 85 ? -14.636 -6.345 23.802 1.00 94.94 85 HIS A N 1
ATOM 669 C CA . HIS A 1 85 ? -14.837 -6.002 25.206 1.00 94.94 85 HIS A CA 1
ATOM 670 C C . HIS A 1 85 ? -16.322 -5.764 25.482 1.00 94.94 85 HIS A C 1
ATOM 672 O O . HIS A 1 85 ? -16.962 -4.970 24.794 1.00 94.94 85 HIS A O 1
ATOM 678 N N . LYS A 1 86 ? -16.876 -6.411 26.512 1.00 95.44 86 LYS A N 1
ATOM 679 C CA . LYS A 1 86 ? -18.249 -6.166 26.975 1.00 95.44 86 LYS A CA 1
ATOM 680 C C . LYS A 1 86 ? -18.232 -5.228 28.181 1.00 95.44 86 LYS A C 1
ATOM 682 O O . LYS A 1 86 ? -17.487 -5.450 29.130 1.00 95.44 86 LYS A O 1
ATOM 687 N N . SER A 1 87 ? -19.060 -4.190 28.143 1.00 93.25 87 SER A N 1
ATOM 688 C CA . SER A 1 87 ? -19.253 -3.239 29.240 1.00 93.25 87 SER A CA 1
ATOM 689 C C . SER A 1 87 ? -20.751 -3.010 29.427 1.00 93.25 87 SER A C 1
ATOM 691 O O . SER A 1 87 ? -21.348 -2.210 28.707 1.00 93.25 87 SER A O 1
ATOM 693 N N . GLY A 1 88 ? -21.363 -3.720 30.379 1.00 93.62 88 GLY A N 1
ATOM 694 C CA . GLY A 1 88 ? -22.825 -3.786 30.493 1.00 93.62 88 GLY A CA 1
ATOM 695 C C . GLY A 1 88 ? -23.433 -4.418 29.238 1.00 93.62 88 GLY A C 1
ATOM 696 O O . GLY A 1 88 ? -22.923 -5.426 28.754 1.00 93.62 88 GLY A O 1
ATOM 697 N N . GLU A 1 89 ? -24.460 -3.789 28.669 1.00 95.88 89 GLU A N 1
ATOM 698 C CA . GLU A 1 89 ? -25.112 -4.237 27.426 1.00 95.88 89 GLU A CA 1
ATOM 699 C C . GLU A 1 89 ? -24.408 -3.754 26.143 1.00 95.88 89 GLU A C 1
ATOM 701 O O . GLU A 1 89 ? -24.865 -4.030 25.038 1.00 95.88 89 GLU A O 1
ATOM 706 N N . ILE A 1 90 ? -23.274 -3.049 26.262 1.00 96.25 90 ILE A N 1
ATOM 707 C CA . ILE A 1 90 ? -22.527 -2.508 25.119 1.00 96.25 90 ILE A CA 1
ATOM 708 C C . ILE A 1 90 ? -21.321 -3.397 24.806 1.00 96.25 90 ILE A C 1
ATOM 710 O O . ILE A 1 90 ? -20.480 -3.661 25.673 1.00 96.25 90 ILE A O 1
ATOM 714 N N . LEU A 1 91 ? -21.198 -3.799 23.540 1.00 95.56 91 LEU A N 1
ATOM 715 C CA . LEU A 1 91 ? -19.980 -4.388 22.986 1.00 95.56 91 LEU A CA 1
ATOM 716 C C . LEU A 1 91 ? -19.098 -3.291 22.388 1.00 95.56 91 LEU A C 1
ATOM 718 O O . LEU A 1 91 ? -19.570 -2.410 21.675 1.00 95.56 91 LEU A O 1
ATOM 722 N N . ARG A 1 92 ? -17.803 -3.348 22.688 1.00 95.38 92 ARG A N 1
ATOM 723 C CA . ARG A 1 92 ? -16.775 -2.433 22.188 1.00 95.38 92 ARG A CA 1
ATOM 724 C C . ARG A 1 92 ? -15.704 -3.231 21.457 1.00 95.38 92 ARG A C 1
ATOM 726 O O . ARG A 1 92 ? -15.394 -4.354 21.852 1.00 95.38 92 ARG A O 1
ATOM 733 N N . ILE A 1 93 ? -15.117 -2.624 20.430 1.00 96.44 93 ILE A N 1
ATOM 734 C CA . ILE A 1 93 ? -13.996 -3.181 19.671 1.00 96.44 93 ILE A CA 1
ATOM 735 C C . ILE A 1 93 ? -12.752 -2.356 20.005 1.00 96.44 93 ILE A C 1
ATOM 737 O O . ILE A 1 93 ? -12.679 -1.164 19.718 1.00 96.44 93 ILE A O 1
ATOM 741 N N . GLY A 1 94 ? -11.782 -2.989 20.656 1.00 96.62 94 GLY A N 1
ATOM 742 C CA . GLY A 1 94 ? -10.477 -2.426 20.949 1.00 96.62 94 GLY A CA 1
ATOM 743 C C . GLY A 1 94 ? -9.661 -2.250 19.673 1.00 96.62 94 GLY A C 1
ATOM 744 O O . GLY A 1 94 ? -9.413 -3.204 18.935 1.00 96.62 94 GLY A O 1
ATOM 745 N N . VAL A 1 95 ? -9.202 -1.025 19.449 1.00 97.12 95 VAL A N 1
ATOM 746 C CA . VAL A 1 95 ? -8.368 -0.665 18.303 1.00 97.12 95 VAL A CA 1
ATOM 747 C C . VAL A 1 95 ? -6.968 -0.245 18.743 1.00 97.12 95 VAL A C 1
ATOM 749 O O . VAL A 1 95 ? -6.741 0.148 19.892 1.00 97.12 95 VAL A O 1
ATOM 752 N N . GLU A 1 96 ? -6.013 -0.362 17.834 1.00 97.00 96 GLU A N 1
ATOM 753 C CA . GLU A 1 96 ? -4.685 0.232 17.907 1.00 97.00 96 GLU A CA 1
ATOM 754 C C . GLU A 1 96 ? -4.559 1.373 16.894 1.00 97.00 96 GLU A C 1
ATOM 756 O O . GLU A 1 96 ? -5.216 1.384 15.850 1.00 97.00 96 GLU A O 1
ATOM 761 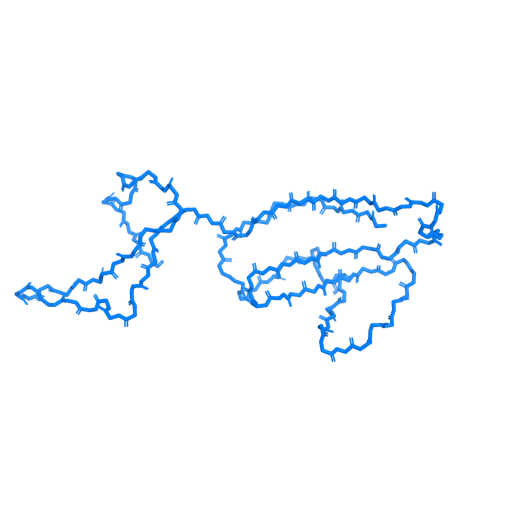N N . VAL A 1 97 ? -3.716 2.350 17.219 1.00 97.00 97 VAL A N 1
ATOM 762 C CA . VAL A 1 97 ? -3.434 3.481 16.336 1.00 97.00 97 VAL A CA 1
ATOM 763 C C . VAL A 1 97 ? -2.363 3.061 15.335 1.00 97.00 97 VAL A C 1
ATOM 765 O O . VAL A 1 97 ? -1.276 2.643 15.727 1.00 97.00 97 VAL A O 1
ATOM 768 N N . TYR A 1 98 ? -2.666 3.198 14.047 1.00 95.81 98 TYR A N 1
ATOM 769 C CA . TYR A 1 98 ? -1.718 3.005 12.958 1.00 95.81 98 TYR A CA 1
ATOM 770 C C . TYR A 1 98 ? -1.291 4.364 12.391 1.00 95.81 98 TYR A C 1
ATOM 772 O O . TYR A 1 98 ? -2.133 5.146 11.947 1.00 95.81 98 TYR A O 1
ATOM 780 N N . GLY A 1 99 ? 0.013 4.644 12.386 1.00 95.06 99 GLY A N 1
ATOM 781 C CA . GLY A 1 99 ? 0.561 5.930 11.942 1.00 95.06 99 GLY A CA 1
ATOM 782 C C . GLY A 1 99 ? 0.261 7.083 12.909 1.00 95.06 99 GLY A C 1
ATOM 783 O O . GLY A 1 99 ? 0.126 6.876 14.112 1.00 95.06 99 GLY A O 1
ATOM 784 N N . GLY A 1 100 ? 0.164 8.308 12.379 1.00 96.69 100 GLY A N 1
ATOM 785 C CA . GLY A 1 100 ? -0.148 9.524 13.146 1.00 96.69 100 GLY A CA 1
ATOM 786 C C . GLY A 1 100 ? -1.483 10.166 12.754 1.00 96.69 100 GLY A C 1
ATOM 787 O O . GLY A 1 100 ? -1.466 11.254 12.177 1.00 96.69 100 GLY A O 1
ATOM 788 N N . PRO A 1 101 ? -2.638 9.514 12.996 1.00 96.25 101 PRO A N 1
ATOM 789 C CA . PRO A 1 101 ? -3.935 10.091 12.675 1.00 96.25 101 PRO A CA 1
ATOM 790 C C . PRO A 1 101 ? -4.299 11.215 13.650 1.00 96.25 101 PRO A C 1
ATOM 792 O O . PRO A 1 101 ? -3.931 11.202 14.826 1.00 96.25 101 PRO A O 1
ATOM 795 N N . ILE A 1 102 ? -5.111 12.160 13.182 1.00 97.12 102 ILE A N 1
ATOM 796 C CA . ILE A 1 102 ? -5.741 13.161 14.045 1.00 97.12 102 ILE A CA 1
ATOM 797 C C . ILE A 1 102 ? -6.915 12.475 14.758 1.00 97.12 102 ILE A C 1
ATOM 799 O O . ILE A 1 102 ? -8.007 12.387 14.213 1.00 97.12 102 ILE A O 1
ATOM 803 N N . LEU A 1 103 ? -6.705 11.951 15.969 1.00 95.94 103 LEU A N 1
ATOM 804 C CA . LEU A 1 103 ? -7.692 11.089 16.649 1.00 95.94 103 LEU A CA 1
ATOM 805 C C . LEU A 1 103 ? -9.078 11.732 16.814 1.00 95.94 103 LEU A C 1
ATOM 807 O O . LEU A 1 103 ? -10.090 11.046 16.699 1.00 95.94 103 LEU A O 1
ATOM 811 N N . ALA A 1 104 ? -9.133 13.051 17.008 1.00 96.69 104 ALA A N 1
ATOM 812 C CA . ALA A 1 104 ? -10.387 13.792 17.127 1.00 96.69 104 ALA A CA 1
ATOM 813 C C . ALA A 1 104 ? -11.269 13.724 15.863 1.00 96.69 104 ALA A C 1
ATOM 815 O O . ALA A 1 104 ? -12.465 13.970 15.945 1.00 96.69 104 ALA A O 1
ATOM 816 N N . THR A 1 105 ? -10.727 13.382 14.688 1.00 96.06 105 THR A N 1
ATOM 817 C CA . THR A 1 105 ? -11.544 13.241 13.470 1.00 96.06 105 THR A CA 1
ATOM 818 C C . THR A 1 105 ? -12.262 11.895 13.376 1.00 96.06 105 THR A C 1
ATOM 820 O O . THR A 1 105 ? -13.109 11.741 12.499 1.00 96.06 105 THR A O 1
ATOM 823 N N . PHE A 1 106 ? -11.926 10.930 14.241 1.00 95.19 106 PHE A N 1
ATOM 824 C CA . PHE A 1 106 ? -12.537 9.596 14.285 1.00 95.19 106 PHE A CA 1
ATOM 825 C C . PHE A 1 106 ? -13.716 9.497 15.265 1.00 95.19 106 PHE A C 1
ATOM 827 O O . PHE A 1 106 ? -14.431 8.499 15.247 1.00 95.19 106 PHE A O 1
ATOM 834 N N . THR A 1 107 ? -13.932 10.501 16.118 1.00 95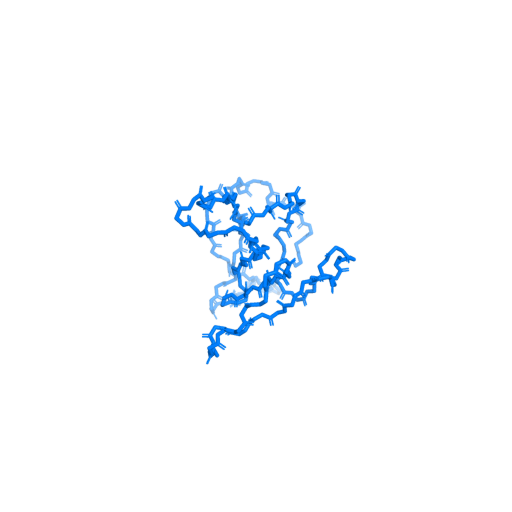.69 107 THR A N 1
ATOM 835 C CA . THR A 1 107 ? -15.092 10.556 17.020 1.00 95.69 107 THR A CA 1
ATOM 836 C C . THR A 1 107 ? -16.337 11.033 16.275 1.00 95.69 107 THR A C 1
ATOM 838 O O . THR A 1 107 ? -16.226 11.848 15.359 1.00 95.69 107 THR A O 1
ATOM 841 N N . ASP A 1 108 ? -17.511 10.538 16.673 1.00 95.75 108 ASP A N 1
ATOM 842 C CA . ASP A 1 108 ? -18.817 10.883 16.084 1.00 95.75 108 ASP A CA 1
ATOM 843 C C . ASP A 1 108 ? -18.882 10.670 14.561 1.00 95.75 108 ASP A C 1
ATOM 845 O O . ASP A 1 108 ? -19.455 11.458 13.806 1.00 95.75 108 ASP A O 1
ATOM 849 N N . ARG A 1 109 ? -18.250 9.585 14.099 1.00 94.75 109 ARG A N 1
ATOM 850 C CA . ARG A 1 109 ? -18.271 9.130 12.709 1.00 94.75 109 ARG A CA 1
ATOM 851 C C . ARG A 1 109 ? -18.870 7.738 12.616 1.00 94.75 109 ARG A C 1
ATOM 853 O O . ARG A 1 109 ? -18.566 6.875 13.437 1.00 94.75 109 ARG A O 1
ATOM 860 N N . ASP A 1 110 ? -19.626 7.512 11.551 1.00 95.44 110 ASP A N 1
ATOM 861 C CA . ASP A 1 110 ? -20.006 6.168 11.138 1.00 95.44 110 ASP A CA 1
ATOM 862 C C . ASP A 1 110 ? -18.763 5.475 10.559 1.00 95.44 110 ASP A C 1
ATOM 864 O O . ASP A 1 110 ? -18.273 5.842 9.489 1.00 95.44 110 ASP A O 1
ATOM 868 N N . LEU A 1 111 ? -18.203 4.521 11.308 1.00 92.19 111 LEU A N 1
ATOM 869 C CA . LEU A 1 111 ? -17.036 3.725 10.914 1.00 92.19 111 LEU A CA 1
ATOM 870 C C . LEU A 1 111 ? -17.498 2.343 10.423 1.00 92.19 111 LEU A C 1
ATOM 872 O O . LEU A 1 111 ? -18.369 1.735 11.048 1.00 92.19 111 LEU A O 1
ATOM 876 N N . SER A 1 112 ? -16.901 1.843 9.336 1.00 88.50 112 SER A N 1
ATOM 877 C CA . SER A 1 112 ? -17.229 0.551 8.706 1.00 88.50 112 SER A CA 1
ATOM 878 C C . SER A 1 112 ? -15.991 -0.230 8.298 1.00 88.50 112 SER A C 1
ATOM 880 O O . SER A 1 112 ? -15.063 0.435 7.779 1.00 88.50 112 SER A O 1
#

Secondary structure (DSSP, 8-state):
----------S-SS----GGGGGSEEEPTTS---PPTT-EEEEEETTTEEEEEE--SS-HHHH--------S--SEEEEEEEEEEEETTEEEEEEEEESS--GGGSTT----

Radius of gyration: 20.18 Å; chains: 1; bounding box: 47×31×56 Å

Sequence (112 aa):
MRCVGERITATGVPEFREVAWRAYIRLSEKQKWQLVSGNRYYVIRDDSSIIAFVAGQKSLAESGYKIIGAHTDSPGLRIKPHALHKSGEILRIGVEVYGGPILATFTDRDLS

pLDDT: mean 82.79, std 20.66, range [27.33, 97.12]